Protein AF-A0A954QZS3-F1 (afdb_monomer)

Structure (mmCIF, N/CA/C/O backbone):
data_AF-A0A954QZS3-F1
#
_entry.id   AF-A0A954QZS3-F1
#
loop_
_atom_site.group_PDB
_atom_site.id
_atom_site.type_symbol
_atom_site.label_atom_id
_atom_site.label_alt_id
_atom_site.label_comp_id
_atom_site.label_asym_id
_atom_site.label_entity_id
_atom_site.label_seq_id
_atom_site.pdbx_PDB_ins_code
_atom_site.Cartn_x
_atom_site.Cartn_y
_atom_site.Cartn_z
_atom_site.occupancy
_atom_site.B_iso_or_equiv
_atom_site.auth_seq_id
_atom_site.auth_comp_id
_atom_site.auth_asym_id
_atom_site.auth_atom_id
_atom_site.pdbx_PDB_model_num
ATOM 1 N N . MET A 1 1 ? -29.817 37.599 45.107 1.00 53.38 1 MET A N 1
ATOM 2 C CA . MET A 1 1 ? -29.986 36.314 44.385 1.00 53.38 1 MET A CA 1
ATOM 3 C C . MET A 1 1 ? -29.996 36.600 42.892 1.00 53.38 1 MET A C 1
ATOM 5 O O . MET A 1 1 ? -30.847 37.359 42.456 1.00 53.38 1 MET A O 1
ATOM 9 N N . ALA A 1 2 ? -29.043 36.069 42.122 1.00 60.16 2 ALA A N 1
ATOM 10 C CA . ALA A 1 2 ? -29.046 36.242 40.667 1.00 60.16 2 ALA A CA 1
ATOM 11 C C . ALA A 1 2 ? -30.112 35.331 40.015 1.00 60.16 2 ALA A C 1
ATOM 13 O O . ALA A 1 2 ? -30.287 34.195 40.470 1.00 60.16 2 ALA A O 1
ATOM 14 N N . PRO A 1 3 ? -30.830 35.795 38.976 1.00 72.75 3 PRO A N 1
ATOM 15 C CA . PRO A 1 3 ? -31.859 35.004 38.308 1.00 72.75 3 PRO A CA 1
ATOM 16 C C . PRO A 1 3 ? -31.246 33.817 37.552 1.00 72.75 3 PRO A C 1
ATOM 18 O O . PRO A 1 3 ? -30.191 33.930 36.923 1.00 72.75 3 PRO A O 1
ATOM 21 N N . ARG A 1 4 ? -31.912 32.655 37.616 1.00 71.94 4 ARG A N 1
ATOM 22 C CA . ARG A 1 4 ? -31.468 31.452 36.896 1.00 71.94 4 ARG A CA 1
ATOM 23 C C . ARG A 1 4 ? -31.654 31.662 35.386 1.00 71.94 4 ARG A C 1
ATOM 25 O O . ARG A 1 4 ? -32.728 32.101 34.977 1.00 71.94 4 ARG A O 1
ATOM 32 N N . PRO A 1 5 ? -30.651 31.333 34.557 1.00 70.88 5 PRO A N 1
ATOM 33 C CA . PRO A 1 5 ? -30.743 31.506 33.113 1.00 70.88 5 PRO A CA 1
ATOM 34 C C . PRO A 1 5 ? -31.813 30.593 32.502 1.00 70.88 5 PRO A C 1
ATOM 36 O O . PRO A 1 5 ? -32.022 29.464 32.954 1.00 70.88 5 PRO A O 1
ATOM 39 N N . SER A 1 6 ? -32.474 31.080 31.450 1.00 79.56 6 SER A N 1
ATOM 40 C CA . SER A 1 6 ? -33.538 30.346 30.767 1.00 79.56 6 SER A CA 1
ATOM 41 C C . SER A 1 6 ? -32.993 29.124 30.008 1.00 79.56 6 SER A C 1
ATOM 43 O O . SER A 1 6 ? -31.823 29.066 29.614 1.00 79.56 6 SER A O 1
ATOM 45 N N . LYS A 1 7 ? -33.858 28.137 29.726 1.00 76.38 7 LYS A N 1
ATOM 46 C CA . LYS A 1 7 ? -33.497 26.965 28.901 1.00 76.38 7 LYS A CA 1
ATOM 47 C C . LYS A 1 7 ? -32.999 27.363 27.500 1.00 76.38 7 LYS A C 1
ATOM 49 O O . LYS A 1 7 ? -32.165 26.663 26.924 1.00 76.38 7 LYS A O 1
ATOM 54 N N . GLN A 1 8 ? -33.483 28.484 26.959 1.00 73.38 8 GLN A N 1
ATOM 55 C CA . GLN A 1 8 ? -33.031 29.012 25.670 1.00 73.38 8 GLN A CA 1
ATOM 56 C C . GLN A 1 8 ? -31.605 29.574 25.749 1.00 73.38 8 GLN A C 1
ATOM 58 O O . GLN A 1 8 ? -30.811 29.333 24.837 1.00 73.38 8 GLN A O 1
ATOM 63 N N . ASP A 1 9 ? -31.242 30.231 26.851 1.00 76.31 9 ASP A N 1
ATOM 64 C CA . ASP A 1 9 ? -29.879 30.732 27.074 1.00 76.31 9 ASP A CA 1
ATOM 65 C C . ASP A 1 9 ? -28.879 29.592 27.261 1.00 76.31 9 ASP A C 1
ATOM 67 O O . ASP A 1 9 ? -27.768 29.641 26.725 1.00 76.31 9 ASP A O 1
ATOM 71 N N . LEU A 1 10 ? -29.290 28.518 27.946 1.00 72.50 10 LEU A N 1
ATOM 72 C CA . LEU A 1 10 ? -28.491 27.295 28.036 1.00 72.50 10 LEU A CA 1
ATOM 73 C C . LEU A 1 10 ? -28.254 26.674 26.653 1.00 72.50 10 LEU A C 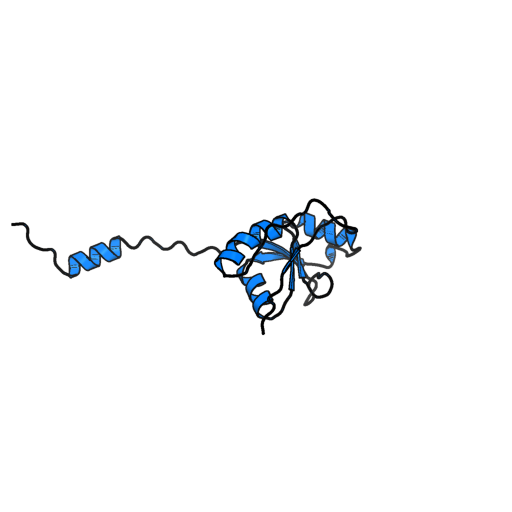1
ATOM 75 O O . LEU A 1 10 ? -27.115 26.353 26.315 1.00 72.50 10 LEU A O 1
ATOM 79 N N . ARG A 1 11 ? -29.299 26.548 25.824 1.00 73.06 11 ARG A N 1
ATOM 80 C CA . ARG A 1 11 ? -29.178 26.005 24.458 1.00 73.06 11 ARG A CA 1
ATOM 81 C C . ARG A 1 11 ? -28.268 26.853 23.572 1.00 73.06 11 ARG A C 1
ATOM 83 O O . ARG A 1 11 ? -27.395 26.298 22.908 1.00 73.06 11 ARG A O 1
AT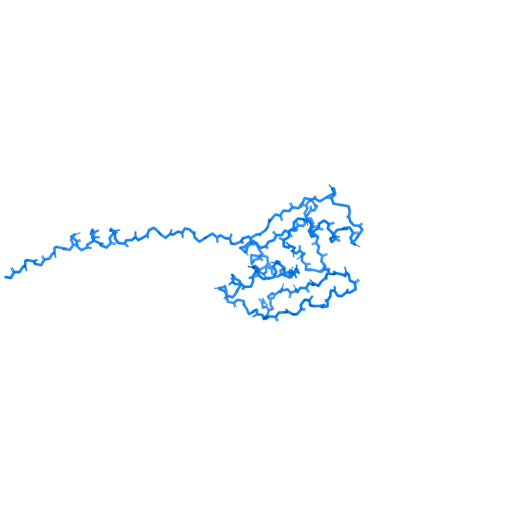OM 90 N N . LYS A 1 12 ? -28.406 28.183 23.591 1.00 68.25 12 LYS A N 1
ATOM 91 C CA . LYS A 1 12 ? -27.528 29.096 22.834 1.00 68.25 12 LYS A CA 1
ATOM 92 C C . LYS A 1 12 ? -26.069 28.986 23.283 1.00 68.25 12 LYS A C 1
ATOM 94 O O . LYS A 1 12 ? -25.172 29.012 22.444 1.00 68.25 12 LYS A O 1
ATOM 99 N N . ARG A 1 13 ? -25.820 28.812 24.587 1.00 70.31 13 ARG A N 1
ATOM 100 C CA . ARG A 1 13 ? -24.473 28.583 25.138 1.00 70.31 13 ARG A CA 1
ATOM 101 C C . ARG A 1 13 ? -23.881 27.238 24.715 1.00 70.31 13 ARG A C 1
ATOM 103 O O . ARG A 1 13 ? -22.696 27.185 24.402 1.00 70.31 13 ARG A O 1
ATOM 110 N N . LEU A 1 14 ? -24.687 26.178 24.668 1.00 64.25 14 LEU A N 1
ATOM 111 C CA . LEU A 1 14 ? -24.258 24.859 24.191 1.00 64.25 14 LEU A CA 1
ATOM 112 C C . LEU A 1 14 ? -23.945 24.870 22.690 1.00 64.25 14 LEU A C 1
ATOM 114 O O . LEU A 1 14 ? -22.937 24.308 22.274 1.00 64.25 14 LEU A O 1
ATOM 118 N N . LEU A 1 15 ? -24.757 25.563 21.888 1.00 63.94 15 LEU A N 1
ATOM 119 C CA . LEU A 1 15 ? -24.532 25.717 20.448 1.00 63.94 15 LEU A CA 1
ATOM 120 C C . LEU A 1 15 ? -23.295 26.576 20.147 1.00 63.94 15 LEU A C 1
ATOM 122 O O . LEU A 1 15 ? -22.486 26.181 19.316 1.00 63.94 15 LEU A O 1
ATOM 126 N N . LYS A 1 16 ? -23.075 27.679 20.881 1.00 60.28 16 LYS A N 1
ATOM 127 C CA . LYS A 1 16 ? -21.844 28.494 20.777 1.00 60.28 16 LYS A CA 1
ATOM 128 C C . LYS A 1 16 ? -20.569 27.744 21.189 1.00 60.28 16 LYS A C 1
ATOM 130 O O . LYS A 1 16 ? -19.481 28.156 20.806 1.00 60.28 16 LYS A O 1
ATOM 135 N N . ARG A 1 17 ? -20.687 26.676 21.986 1.00 59.69 17 ARG A N 1
ATOM 136 C CA . ARG A 1 17 ? -19.561 25.845 22.449 1.00 59.69 17 ARG A CA 1
ATOM 137 C C . ARG A 1 17 ? -19.236 24.669 21.530 1.00 59.69 17 ARG A C 1
ATOM 139 O O . ARG A 1 17 ? -18.230 24.002 21.767 1.00 59.69 17 ARG A O 1
ATOM 146 N N . ARG A 1 18 ? -20.042 24.401 20.497 1.00 63.25 18 ARG A N 1
ATOM 147 C CA . ARG A 1 18 ? -19.701 23.389 19.494 1.00 63.25 18 ARG A CA 1
ATOM 148 C C . ARG A 1 18 ? -18.532 23.913 18.667 1.00 63.25 18 ARG A C 1
ATOM 150 O O . ARG A 1 18 ? -18.723 24.692 17.739 1.00 63.25 18 ARG A O 1
ATOM 157 N N . ARG A 1 19 ? -17.311 23.511 19.035 1.00 62.25 19 ARG A N 1
ATOM 158 C CA . ARG A 1 19 ? -16.154 23.656 18.147 1.00 62.25 19 ARG A CA 1
ATOM 159 C C . ARG A 1 19 ? -16.507 22.954 16.832 1.00 62.25 19 ARG A C 1
ATOM 161 O O . ARG A 1 19 ? -17.044 21.846 16.899 1.00 62.25 19 ARG A O 1
ATOM 168 N N . PRO A 1 20 ? -16.247 23.563 15.665 1.00 60.69 20 PRO A N 1
ATOM 169 C CA . PRO A 1 20 ? -16.371 22.846 14.408 1.00 60.69 20 PRO A CA 1
ATOM 170 C C . PRO A 1 20 ? -15.486 21.602 14.503 1.00 60.69 20 PRO A C 1
ATOM 172 O O . PRO A 1 20 ? -14.284 21.706 14.759 1.00 60.69 20 PRO A O 1
ATOM 175 N N . VAL A 1 21 ? -16.101 20.425 14.388 1.00 61.56 21 VAL A N 1
ATOM 176 C CA . VAL A 1 21 ? -15.365 19.170 14.255 1.00 61.56 21 VAL A CA 1
ATOM 177 C C . VAL A 1 21 ? -14.613 19.307 12.942 1.00 61.56 21 VAL A C 1
ATOM 179 O O . VAL A 1 21 ? -15.237 19.411 11.886 1.00 61.56 21 VAL A O 1
ATOM 182 N N . ARG A 1 22 ? -13.282 19.423 13.007 1.00 58.88 22 ARG A N 1
ATOM 183 C CA . ARG A 1 22 ? -12.470 19.373 11.791 1.00 58.88 22 ARG A CA 1
ATOM 184 C C . ARG A 1 22 ? -12.800 18.042 11.108 1.00 58.88 22 ARG A C 1
ATOM 186 O O . ARG A 1 22 ? -12.825 17.035 11.819 1.00 58.88 22 ARG A O 1
ATOM 193 N N . PRO A 1 23 ? -13.088 18.020 9.797 1.00 60.75 23 PRO A N 1
ATOM 194 C CA . PRO A 1 23 ? -13.247 16.755 9.100 1.00 60.75 23 PRO A CA 1
ATOM 195 C C . PRO A 1 23 ? -11.988 15.927 9.357 1.00 60.75 23 PRO A C 1
ATOM 197 O O . PRO A 1 23 ? -10.873 16.440 9.220 1.00 60.75 23 PRO A O 1
ATOM 200 N N . VAL A 1 24 ? -12.172 14.690 9.820 1.00 67.44 24 VAL A N 1
ATOM 201 C CA . VAL A 1 24 ? -11.071 13.735 9.954 1.00 67.44 24 VAL A CA 1
ATOM 202 C C . VAL A 1 24 ? -10.548 13.530 8.537 1.00 67.44 24 VAL A C 1
ATOM 204 O O . VAL A 1 24 ? -11.276 13.033 7.682 1.00 67.44 24 VAL A O 1
ATOM 207 N N . GLN A 1 25 ? -9.349 14.038 8.258 1.00 82.75 25 GLN A N 1
ATOM 208 C CA . GLN A 1 25 ? -8.722 13.857 6.954 1.00 82.75 25 GLN A CA 1
ATOM 209 C C . GLN A 1 25 ? -8.327 12.389 6.834 1.00 82.75 25 GLN A C 1
ATOM 211 O O . GLN A 1 25 ? -7.705 11.853 7.750 1.00 82.75 25 GLN A O 1
ATOM 216 N N . ASP A 1 26 ? -8.717 11.753 5.733 1.00 91.56 26 ASP A N 1
ATOM 217 C CA . ASP A 1 26 ? -8.324 10.382 5.425 1.00 91.56 26 ASP A CA 1
ATOM 218 C C . ASP A 1 26 ? -6.813 10.356 5.130 1.00 91.56 26 ASP A C 1
ATOM 220 O O . ASP A 1 26 ? -6.376 11.022 4.185 1.00 91.56 26 ASP A O 1
ATOM 224 N N . PRO A 1 27 ? -5.987 9.680 5.950 1.00 94.50 27 PRO A N 1
ATOM 225 C CA . PRO A 1 27 ? -4.538 9.753 5.812 1.00 94.50 27 PRO A CA 1
ATOM 226 C C . PRO A 1 27 ? -4.062 9.179 4.478 1.00 94.50 27 PRO A C 1
ATOM 228 O O . PRO A 1 27 ? -4.441 8.070 4.100 1.00 94.50 27 PRO A O 1
ATOM 231 N N . SER A 1 28 ? -3.181 9.906 3.789 1.00 97.00 28 SER A N 1
ATOM 232 C CA . SER A 1 28 ? -2.433 9.364 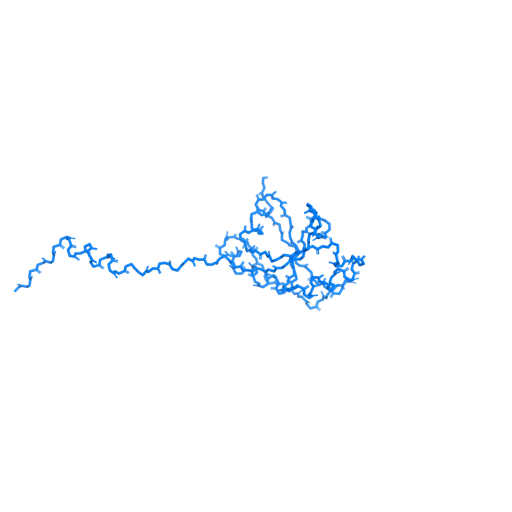2.652 1.00 97.00 28 SER A CA 1
ATOM 233 C C . SER A 1 28 ? -1.413 8.351 3.156 1.00 97.00 28 SER A C 1
ATOM 235 O O . SER A 1 28 ? -0.587 8.678 4.009 1.00 97.00 28 SER A O 1
ATOM 237 N N . ILE A 1 29 ? -1.432 7.147 2.595 1.00 98.06 29 ILE A N 1
ATOM 238 C CA . ILE A 1 29 ? -0.547 6.057 3.019 1.00 98.06 29 ILE A CA 1
ATOM 239 C C . ILE A 1 29 ? 0.645 5.940 2.078 1.00 98.06 29 ILE A C 1
ATOM 241 O O . ILE A 1 29 ? 1.794 5.937 2.517 1.00 98.06 29 ILE A O 1
ATOM 245 N N . GLY A 1 30 ? 0.390 5.937 0.775 1.00 97.81 30 GLY A N 1
ATOM 246 C CA . GLY A 1 30 ? 1.443 5.716 -0.201 1.00 97.81 30 GLY A CA 1
ATOM 247 C C . GLY A 1 30 ? 0.923 5.711 -1.623 1.00 97.81 30 GLY A C 1
ATOM 248 O O . GLY A 1 30 ? -0.084 6.349 -1.923 1.00 97.81 30 GLY A O 1
ATOM 249 N N . TYR A 1 31 ? 1.625 4.989 -2.484 1.00 98.12 31 TYR A N 1
ATOM 250 C CA . TYR A 1 31 ? 1.376 4.916 -3.911 1.00 98.12 31 TYR A CA 1
ATOM 251 C C . TYR A 1 31 ? 1.352 3.464 -4.368 1.00 98.12 31 TYR A C 1
ATOM 253 O O . TYR A 1 31 ? 2.137 2.650 -3.891 1.00 98.12 31 TYR A O 1
ATOM 261 N N . PHE A 1 32 ? 0.481 3.168 -5.325 1.00 96.88 32 PHE A N 1
ATOM 262 C CA . PHE A 1 32 ? 0.460 1.907 -6.060 1.00 96.88 32 PHE A CA 1
ATOM 263 C C . PHE A 1 32 ? 0.562 2.192 -7.559 1.00 96.88 32 PHE A C 1
ATOM 265 O O . PHE A 1 32 ? 0.202 3.281 -8.019 1.00 96.88 32 PHE A O 1
ATOM 272 N N . ALA A 1 33 ? 1.043 1.221 -8.327 1.00 96.50 33 ALA A N 1
ATOM 273 C CA . ALA A 1 33 ? 1.042 1.275 -9.784 1.00 96.50 33 ALA A CA 1
ATOM 274 C C . ALA A 1 33 ? -0.115 0.430 -10.325 1.00 96.50 33 ALA A C 1
ATOM 276 O O . ALA A 1 33 ? -0.347 -0.674 -9.835 1.00 96.50 33 ALA A O 1
ATOM 277 N N . ARG A 1 34 ? -0.836 0.930 -11.332 1.00 94.31 34 ARG A N 1
ATOM 278 C CA . ARG A 1 34 ? -1.865 0.157 -12.041 1.00 94.31 34 ARG A CA 1
ATOM 279 C C . ARG A 1 34 ? -1.751 0.278 -13.555 1.00 94.31 34 ARG A C 1
ATOM 281 O O . ARG A 1 34 ? -1.435 1.359 -14.049 1.00 94.31 34 ARG A O 1
ATOM 288 N N . GLN A 1 35 ? -2.108 -0.784 -14.257 1.00 92.25 35 GLN A N 1
ATOM 289 C CA . GLN A 1 35 ? -2.300 -0.828 -15.701 1.00 92.25 35 GLN A CA 1
ATOM 290 C C . GLN A 1 35 ? -3.728 -1.324 -15.950 1.00 92.25 35 GLN A C 1
ATOM 292 O O . GLN A 1 35 ? -4.085 -2.426 -15.551 1.00 92.25 35 GLN A O 1
ATOM 297 N N . ASP A 1 36 ? -4.583 -0.473 -16.520 1.00 87.81 36 ASP A N 1
ATOM 298 C CA . ASP A 1 36 ? -6.025 -0.722 -16.643 1.00 87.81 36 ASP A CA 1
ATOM 299 C C . ASP A 1 36 ? -6.688 -1.153 -15.317 1.00 87.81 36 ASP A C 1
ATOM 301 O O . ASP A 1 36 ? -6.871 -0.321 -14.413 1.00 87.81 36 ASP A O 1
ATOM 305 N N . MET A 1 37 ? -7.057 -2.434 -15.220 1.00 83.00 37 MET A N 1
ATOM 306 C CA . MET A 1 37 ? -7.705 -3.067 -14.067 1.00 83.00 37 MET A CA 1
ATOM 307 C C . MET A 1 37 ? -6.726 -3.843 -13.176 1.00 83.00 37 MET A C 1
ATOM 309 O O . MET A 1 37 ? -7.122 -4.303 -12.106 1.00 83.00 37 MET A O 1
ATOM 313 N N . GLU A 1 38 ? -5.467 -3.972 -13.590 1.00 86.25 38 GLU A N 1
ATOM 314 C CA . GLU A 1 38 ? -4.426 -4.692 -12.864 1.00 86.25 38 GLU A CA 1
ATOM 315 C C . GLU A 1 38 ? -3.601 -3.731 -12.009 1.00 86.25 38 GLU A C 1
ATOM 317 O O . GLU A 1 38 ? -3.280 -2.610 -12.410 1.00 86.25 38 GLU A O 1
ATOM 322 N N . VAL A 1 39 ? -3.267 -4.165 -10.798 1.00 92.31 39 VAL A N 1
ATOM 323 C CA . VAL A 1 39 ? -2.393 -3.443 -9.870 1.00 92.31 39 VAL A CA 1
ATOM 324 C C . VAL A 1 39 ? -1.084 -4.212 -9.771 1.00 92.31 39 VAL A C 1
ATOM 326 O O . VAL A 1 39 ? -1.074 -5.438 -9.836 1.00 92.31 39 VAL A O 1
ATOM 329 N N . LEU A 1 40 ? 0.027 -3.500 -9.605 1.00 93.25 40 LEU A N 1
ATOM 330 C CA . LEU A 1 40 ? 1.308 -4.135 -9.335 1.00 93.25 40 LEU A CA 1
ATOM 331 C C . LEU A 1 40 ? 1.273 -4.788 -7.944 1.00 93.25 40 LEU A C 1
ATOM 333 O O . LEU A 1 40 ? 1.226 -4.099 -6.920 1.00 93.25 40 LEU A O 1
ATOM 337 N N . CYS A 1 41 ? 1.300 -6.117 -7.918 1.00 92.44 41 CYS A N 1
ATOM 338 C CA . CYS A 1 41 ? 1.216 -6.913 -6.697 1.00 92.44 41 CYS A CA 1
ATOM 339 C C . CYS A 1 41 ? 2.423 -7.869 -6.590 1.00 92.44 41 CYS A C 1
ATOM 341 O O . CYS A 1 41 ? 3.182 -8.073 -7.542 1.00 92.44 41 CYS A O 1
ATOM 343 N N . ASP A 1 42 ? 2.668 -8.377 -5.389 1.00 88.62 42 ASP A N 1
ATOM 344 C CA . ASP A 1 42 ? 3.631 -9.427 -5.078 1.00 88.62 42 ASP A CA 1
ATOM 345 C C . ASP A 1 42 ? 2.856 -10.681 -4.669 1.00 88.62 42 ASP A C 1
ATOM 347 O O . ASP A 1 42 ? 2.267 -10.735 -3.587 1.00 88.62 42 ASP A O 1
ATOM 351 N N . GLY A 1 43 ? 2.748 -11.634 -5.597 1.00 87.75 43 GLY A N 1
ATOM 352 C CA . GLY A 1 43 ? 1.758 -12.703 -5.504 1.00 87.75 43 GLY A CA 1
ATOM 353 C C . GLY A 1 43 ? 0.336 -12.134 -5.515 1.00 87.75 43 GLY A C 1
ATOM 354 O O . GLY A 1 43 ? -0.079 -11.484 -6.471 1.00 87.75 43 GLY A O 1
ATOM 355 N N . ASP A 1 44 ? -0.402 -12.375 -4.440 1.00 89.62 44 ASP A N 1
ATOM 356 C CA . ASP A 1 44 ? -1.779 -11.932 -4.203 1.00 89.62 44 ASP A CA 1
ATOM 357 C C . ASP A 1 44 ? -1.883 -10.620 -3.397 1.00 89.62 44 ASP A C 1
ATOM 359 O O . ASP A 1 44 ? -2.989 -10.123 -3.177 1.00 89.62 44 ASP A O 1
ATOM 363 N N . ALA A 1 45 ? -0.756 -10.036 -2.970 1.00 94.00 45 ALA A N 1
ATOM 364 C CA . ALA A 1 45 ? -0.735 -8.828 -2.147 1.00 94.00 45 ALA A CA 1
ATOM 365 C C . ALA A 1 45 ? -0.267 -7.596 -2.928 1.00 94.00 45 ALA A C 1
ATOM 367 O O . ALA A 1 45 ? 0.828 -7.572 -3.488 1.00 94.00 45 ALA A O 1
ATOM 368 N N . CYS A 1 46 ? -1.063 -6.531 -2.953 1.00 94.94 46 CYS A N 1
ATOM 369 C CA . CYS A 1 46 ? -0.747 -5.364 -3.773 1.00 94.94 46 CYS A CA 1
ATOM 370 C C . CYS A 1 46 ? 0.235 -4.409 -3.103 1.00 94.94 46 CYS A C 1
ATOM 372 O O . CYS A 1 46 ? 0.140 -4.131 -1.907 1.00 94.94 46 CYS A O 1
ATOM 374 N N . VAL A 1 47 ? 1.209 -3.924 -3.877 1.00 95.62 47 VAL A N 1
ATOM 375 C CA . VAL A 1 47 ? 2.364 -3.215 -3.321 1.00 95.62 47 VAL A CA 1
ATOM 376 C C . VAL A 1 47 ? 2.068 -1.730 -3.155 1.00 95.62 47 VAL A C 1
ATOM 378 O O . VAL A 1 47 ? 1.702 -1.044 -4.110 1.00 95.62 47 VAL A O 1
ATOM 381 N N . ILE A 1 48 ? 2.288 -1.230 -1.940 1.00 97.81 48 ILE A N 1
ATOM 382 C CA . ILE A 1 48 ? 2.203 0.178 -1.571 1.00 97.81 48 ILE A CA 1
ATOM 383 C C . ILE A 1 48 ? 3.593 0.681 -1.172 1.00 97.81 48 ILE A C 1
ATOM 385 O O . ILE A 1 48 ? 4.204 0.183 -0.223 1.00 97.81 48 ILE A O 1
ATOM 389 N N . THR A 1 49 ? 4.079 1.714 -1.861 1.00 96.75 49 THR A N 1
ATOM 390 C CA . THR A 1 49 ? 5.327 2.411 -1.509 1.00 96.75 49 THR A CA 1
ATOM 391 C C . THR A 1 49 ? 5.057 3.790 -0.923 1.00 96.75 49 THR A C 1
ATOM 393 O O . THR A 1 49 ? 4.045 4.428 -1.212 1.00 96.75 49 THR A O 1
ATOM 396 N N . GLY A 1 50 ? 5.980 4.295 -0.109 1.00 96.44 50 GLY A N 1
ATOM 397 C CA . GLY A 1 50 ? 5.863 5.610 0.519 1.00 96.44 50 GLY A CA 1
ATOM 398 C C . GLY A 1 50 ? 5.999 6.797 -0.444 1.00 96.44 50 GLY A C 1
ATOM 399 O O . GLY A 1 50 ? 5.544 7.901 -0.122 1.00 96.44 50 GLY A O 1
ATOM 400 N N . SER A 1 51 ? 6.577 6.587 -1.627 1.00 96.00 51 SER A N 1
ATOM 401 C CA . SER A 1 51 ? 6.777 7.605 -2.665 1.00 96.00 51 SER A CA 1
ATOM 402 C C . SER A 1 51 ? 6.611 7.052 -4.086 1.00 96.00 51 SER A C 1
ATOM 404 O O . SER A 1 51 ? 6.622 5.838 -4.317 1.00 96.00 51 SER A O 1
ATOM 406 N N . VAL A 1 52 ? 6.475 7.965 -5.054 1.00 96.06 52 VAL A N 1
ATOM 407 C CA . VAL A 1 52 ? 6.422 7.644 -6.490 1.00 96.06 52 VAL A CA 1
ATOM 408 C C . VAL A 1 52 ? 7.780 7.129 -6.973 1.00 96.06 52 VAL A C 1
ATOM 410 O O . VAL A 1 52 ? 7.849 6.224 -7.801 1.00 96.06 52 VAL A O 1
ATOM 413 N N . GLU A 1 53 ? 8.866 7.690 -6.453 1.00 94.62 53 GLU A N 1
ATOM 414 C CA . GLU A 1 53 ? 10.243 7.343 -6.795 1.00 94.62 53 GLU A CA 1
ATOM 415 C C . GLU A 1 53 ? 10.575 5.908 -6.376 1.00 94.62 53 GLU A C 1
ATOM 417 O O . GLU A 1 53 ? 11.153 5.160 -7.167 1.00 94.62 53 GLU A O 1
ATOM 422 N N . GLU A 1 54 ? 10.148 5.498 -5.179 1.00 93.06 54 GLU A N 1
ATOM 423 C CA . GLU A 1 54 ? 10.277 4.116 -4.707 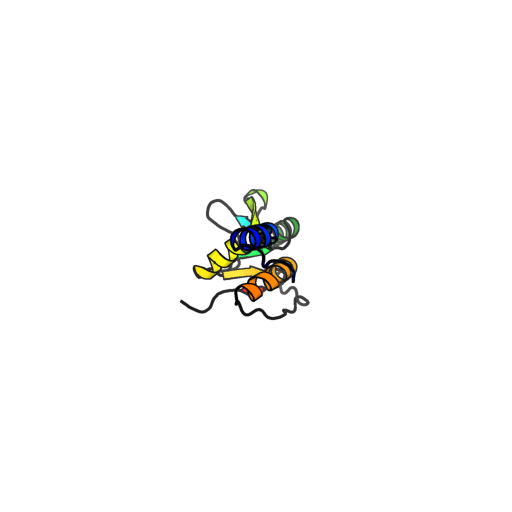1.00 93.06 54 GLU A CA 1
ATOM 424 C C . GLU A 1 54 ? 9.470 3.146 -5.572 1.00 93.06 54 GLU A C 1
ATOM 426 O O . GLU A 1 54 ? 10.003 2.106 -5.951 1.00 93.06 54 GLU A O 1
ATOM 431 N N . MET A 1 55 ? 8.239 3.503 -5.968 1.00 94.81 55 MET A N 1
ATOM 432 C CA . MET A 1 55 ? 7.443 2.683 -6.893 1.00 94.81 55 MET A CA 1
ATOM 433 C C . MET A 1 55 ? 8.176 2.501 -8.226 1.00 94.81 55 MET A C 1
ATOM 435 O O . MET A 1 55 ? 8.368 1.382 -8.691 1.00 94.81 55 MET A O 1
ATOM 439 N N . LYS A 1 56 ? 8.679 3.591 -8.818 1.00 93.81 56 LYS A N 1
ATOM 440 C CA . LYS A 1 56 ? 9.472 3.529 -10.057 1.00 93.81 56 LYS A CA 1
ATOM 441 C C . LYS A 1 56 ? 10.761 2.724 -9.891 1.00 93.81 56 LYS A C 1
ATOM 443 O O . LYS A 1 56 ? 11.243 2.139 -10.859 1.00 93.81 56 LYS A O 1
ATOM 448 N N . SER A 1 57 ? 11.372 2.736 -8.708 1.00 91.06 57 SER A N 1
ATOM 449 C CA . SER A 1 57 ? 12.557 1.925 -8.414 1.00 91.06 57 SER A CA 1
ATOM 450 C C . SER A 1 57 ? 12.215 0.442 -8.340 1.00 91.06 57 SER A C 1
ATOM 452 O O . SER A 1 57 ? 12.887 -0.363 -8.979 1.00 91.06 57 SER A O 1
ATOM 454 N N . LEU A 1 58 ? 11.130 0.092 -7.646 1.00 91.06 58 LEU A N 1
ATOM 455 C CA . LEU A 1 58 ? 10.610 -1.270 -7.587 1.00 91.06 58 LEU A CA 1
ATOM 456 C C . LEU A 1 58 ? 10.281 -1.809 -8.984 1.00 91.06 58 LEU A C 1
ATOM 458 O O . LEU A 1 58 ? 10.677 -2.922 -9.317 1.00 91.06 58 LEU A O 1
ATOM 462 N N . MET A 1 59 ? 9.602 -1.013 -9.814 1.00 92.00 59 MET A N 1
ATOM 463 C CA . MET A 1 59 ? 9.260 -1.393 -11.187 1.00 92.00 59 MET A CA 1
ATOM 464 C C . MET A 1 59 ? 10.509 -1.723 -12.013 1.00 92.00 59 MET A C 1
ATOM 466 O O . MET A 1 59 ? 10.561 -2.774 -12.645 1.00 92.00 59 MET A O 1
ATOM 470 N N . ARG A 1 60 ? 11.566 -0.902 -11.914 1.00 90.25 60 ARG A N 1
ATOM 471 C CA . ARG A 1 60 ? 12.857 -1.170 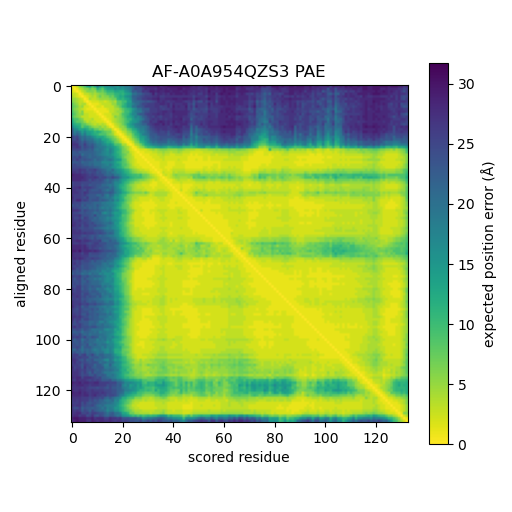-12.572 1.00 90.25 60 ARG A CA 1
ATOM 472 C C . ARG A 1 60 ? 13.509 -2.468 -12.090 1.00 90.25 60 ARG A C 1
ATOM 474 O O . ARG A 1 60 ? 14.020 -3.220 -12.910 1.00 90.25 60 ARG A O 1
ATOM 481 N N . ILE A 1 61 ? 13.471 -2.744 -10.785 1.00 88.12 61 ILE A N 1
ATOM 482 C CA . ILE A 1 61 ? 14.006 -3.991 -10.206 1.00 88.12 61 ILE A CA 1
ATOM 483 C C . ILE A 1 61 ? 13.226 -5.209 -10.720 1.00 88.12 61 ILE A C 1
ATOM 485 O O . ILE A 1 61 ? 13.819 -6.248 -10.996 1.00 88.12 61 ILE A O 1
ATOM 489 N N . ARG A 1 62 ? 11.907 -5.074 -10.898 1.00 86.69 62 ARG A N 1
ATOM 490 C CA . ARG A 1 62 ? 11.025 -6.129 -11.421 1.00 86.69 62 ARG A CA 1
ATOM 491 C C . ARG A 1 62 ? 10.988 -6.213 -12.951 1.00 86.69 62 ARG A C 1
ATOM 493 O O . ARG A 1 62 ? 10.213 -7.005 -13.475 1.00 86.69 62 ARG A O 1
ATOM 500 N N . LEU A 1 63 ? 11.817 -5.434 -13.654 1.00 86.06 63 LEU A N 1
ATOM 501 C CA . LEU A 1 63 ? 11.851 -5.356 -15.121 1.00 86.06 63 LEU A CA 1
ATOM 502 C C . LEU A 1 63 ? 10.484 -4.988 -15.736 1.00 86.06 63 LEU A C 1
ATOM 504 O O . LEU A 1 63 ? 10.128 -5.454 -16.815 1.00 86.06 63 LEU A O 1
ATOM 508 N N . VAL A 1 64 ? 9.717 -4.154 -15.028 1.00 87.62 64 VAL A N 1
ATOM 509 C CA . VAL A 1 64 ? 8.428 -3.606 -15.465 1.00 87.62 64 VAL A CA 1
ATOM 510 C C . VAL A 1 64 ? 8.646 -2.162 -15.905 1.00 87.62 64 VAL A C 1
ATOM 512 O O . VAL A 1 64 ? 9.195 -1.360 -15.144 1.00 87.62 64 VAL A O 1
ATOM 515 N N . GLU A 1 65 ? 8.187 -1.806 -17.104 1.00 87.94 65 GLU A N 1
ATOM 516 C CA . GLU A 1 65 ? 8.336 -0.449 -17.633 1.00 87.94 65 GLU A CA 1
ATOM 517 C C . GLU A 1 65 ? 7.374 0.540 -16.946 1.00 87.94 65 GLU A C 1
ATOM 519 O O . GLU A 1 65 ? 6.151 0.381 -17.020 1.00 87.94 65 GLU A O 1
ATOM 524 N N . PRO A 1 66 ? 7.880 1.605 -16.284 1.00 84.12 66 PRO A N 1
ATOM 525 C CA . PRO A 1 66 ? 7.030 2.581 -15.603 1.00 84.12 66 PRO A CA 1
ATOM 526 C C . PRO A 1 66 ? 6.060 3.341 -16.509 1.00 84.12 66 PRO A C 1
ATOM 528 O O . PRO A 1 66 ? 5.076 3.878 -16.008 1.00 84.12 66 PRO A O 1
ATOM 531 N N . SER A 1 67 ? 6.339 3.427 -17.813 1.00 86.75 67 SER A N 1
ATOM 532 C CA . SER A 1 67 ? 5.485 4.117 -18.789 1.00 86.75 67 SER A CA 1
ATOM 533 C C . SER A 1 67 ? 4.131 3.450 -18.989 1.00 86.75 67 SER A C 1
ATOM 535 O O . SER A 1 67 ? 3.178 4.126 -19.372 1.00 86.75 67 SER A O 1
ATOM 537 N N . ASP A 1 68 ? 4.047 2.152 -18.711 1.00 88.69 68 ASP A N 1
ATOM 538 C CA . ASP A 1 68 ? 2.854 1.350 -18.982 1.00 88.69 68 ASP A CA 1
ATOM 539 C C . ASP A 1 68 ? 1.852 1.416 -17.819 1.00 88.69 68 ASP A C 1
ATOM 541 O O . ASP A 1 68 ? 0.727 0.928 -17.920 1.00 88.69 68 ASP A O 1
ATOM 545 N N . TYR A 1 69 ? 2.246 2.060 -16.714 1.00 93.56 69 TYR A N 1
ATOM 546 C CA . TYR A 1 69 ? 1.473 2.139 -15.484 1.00 93.56 69 TYR A CA 1
ATOM 547 C C . TYR A 1 69 ? 1.158 3.579 -15.088 1.00 93.56 69 TYR A C 1
ATOM 549 O O . TYR A 1 69 ? 1.955 4.508 -15.215 1.00 93.56 69 TYR A O 1
ATOM 557 N N . ILE A 1 70 ? -0.006 3.743 -14.471 1.00 95.50 70 ILE A N 1
ATOM 558 C CA . ILE A 1 70 ? -0.383 4.952 -13.749 1.00 95.50 70 ILE A CA 1
ATOM 559 C C . ILE A 1 70 ? -0.041 4.741 -12.275 1.00 95.50 70 ILE A C 1
ATOM 561 O O . ILE A 1 70 ? -0.617 3.874 -11.616 1.00 95.50 70 ILE A O 1
ATOM 565 N N . ILE A 1 71 ? 0.859 5.567 -11.737 1.00 96.50 71 ILE A N 1
ATOM 566 C CA . ILE A 1 71 ? 1.158 5.593 -10.301 1.00 96.50 71 ILE A CA 1
ATOM 567 C C . ILE A 1 71 ? 0.151 6.515 -9.612 1.00 96.50 71 ILE A C 1
ATOM 569 O O . ILE A 1 71 ? 0.068 7.703 -9.932 1.00 96.50 71 ILE A O 1
ATOM 573 N N . ARG A 1 72 ? -0.624 5.976 -8.666 1.00 96.19 72 ARG A N 1
ATOM 574 C CA . ARG A 1 72 ? -1.683 6.703 -7.955 1.00 96.19 72 ARG A CA 1
ATOM 575 C C . ARG A 1 72 ? -1.440 6.674 -6.455 1.00 96.19 72 ARG A C 1
ATOM 577 O O . ARG A 1 72 ? -1.080 5.638 -5.905 1.00 96.19 72 ARG A O 1
ATOM 584 N N . GLY A 1 73 ? -1.679 7.808 -5.799 1.00 97.44 73 GLY A N 1
ATOM 585 C CA . GLY A 1 73 ? -1.757 7.858 -4.343 1.00 97.44 73 GLY A CA 1
ATOM 586 C C . GLY A 1 73 ? -2.941 7.039 -3.823 1.00 97.44 73 GLY A C 1
ATOM 587 O O . GLY A 1 73 ? -3.963 6.916 -4.504 1.00 97.44 73 GLY A O 1
ATOM 588 N N . THR A 1 74 ? -2.796 6.494 -2.621 1.00 97.81 74 THR A N 1
ATOM 589 C CA . THR A 1 74 ? -3.852 5.768 -1.917 1.00 97.81 74 THR A CA 1
ATOM 590 C C . THR A 1 74 ? -3.950 6.201 -0.461 1.00 97.81 74 THR A C 1
ATOM 592 O O . THR A 1 74 ? -2.945 6.525 0.187 1.00 97.81 74 THR A O 1
ATOM 595 N N . THR A 1 75 ? -5.169 6.183 0.063 1.00 97.88 75 THR A N 1
ATOM 596 C CA . THR A 1 75 ? -5.466 6.531 1.454 1.00 97.88 75 THR A CA 1
ATOM 597 C C . THR A 1 75 ? -5.714 5.305 2.325 1.00 97.88 75 THR A C 1
ATOM 599 O O . THR A 1 75 ? -5.840 4.178 1.837 1.00 97.88 75 THR A O 1
ATOM 602 N N . PHE A 1 76 ? -5.806 5.528 3.637 1.00 97.56 76 PHE A N 1
ATOM 603 C CA . PHE A 1 76 ? -6.147 4.484 4.595 1.00 97.56 76 PHE A CA 1
ATOM 604 C C . PHE A 1 76 ? -7.505 3.855 4.277 1.00 97.56 76 PHE A C 1
ATOM 606 O O . PHE A 1 76 ? -7.616 2.632 4.255 1.00 97.56 76 PHE A O 1
ATOM 613 N N . SER A 1 77 ? -8.531 4.666 4.008 1.00 96.69 77 SER A N 1
A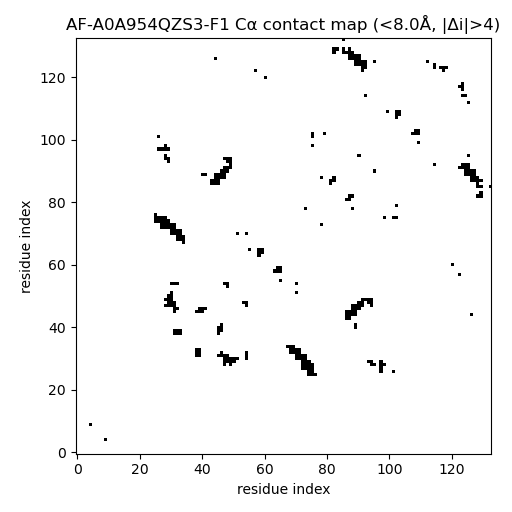TOM 614 C CA . SER A 1 77 ? -9.884 4.148 3.777 1.00 96.69 77 SER A CA 1
ATOM 615 C C . SER A 1 77 ? -9.977 3.275 2.521 1.00 96.69 77 SER A C 1
ATOM 617 O O . SER A 1 77 ? -10.707 2.282 2.527 1.00 96.69 77 SER A O 1
ATOM 619 N N . GLU A 1 78 ? -9.222 3.596 1.465 1.00 96.88 78 GLU A N 1
ATOM 620 C CA . GLU A 1 78 ? -9.146 2.771 0.251 1.00 96.88 78 GLU A CA 1
ATOM 621 C C . GLU A 1 78 ? -8.522 1.399 0.540 1.00 96.88 78 GLU A C 1
ATOM 623 O O . GLU A 1 78 ? -9.112 0.368 0.203 1.00 96.88 78 GLU A O 1
ATOM 628 N N . ILE A 1 79 ? -7.370 1.390 1.218 1.00 97.25 79 ILE A N 1
ATOM 629 C CA . ILE A 1 79 ? -6.643 0.169 1.591 1.00 97.25 79 ILE A CA 1
ATOM 630 C C . ILE A 1 79 ? -7.476 -0.677 2.553 1.00 97.25 79 ILE A C 1
ATOM 632 O O . ILE A 1 79 ? -7.690 -1.862 2.318 1.00 97.25 79 ILE A O 1
ATOM 636 N N . HIS A 1 80 ? -8.007 -0.069 3.614 1.00 96.44 80 HIS A N 1
ATOM 637 C CA . HIS A 1 80 ? -8.849 -0.749 4.592 1.00 96.44 80 HIS A CA 1
ATOM 638 C C . HIS A 1 80 ? -10.112 -1.323 3.942 1.00 96.44 80 HIS A C 1
ATOM 640 O O . HIS A 1 80 ? -10.534 -2.428 4.273 1.00 96.44 80 HIS A O 1
ATOM 646 N N . GLY A 1 81 ? -10.693 -0.619 2.967 1.00 96.19 81 GLY A N 1
ATOM 647 C CA . GLY A 1 81 ? -11.781 -1.150 2.156 1.00 96.19 81 GLY A CA 1
ATOM 648 C C . GLY A 1 81 ? -11.381 -2.402 1.368 1.00 96.19 81 GLY A C 1
ATOM 649 O O . GLY A 1 81 ? -12.191 -3.318 1.258 1.00 96.19 81 GLY A O 1
ATOM 650 N N . GLY A 1 82 ? -10.159 -2.455 0.831 1.00 94.81 82 GLY A N 1
ATOM 651 C CA . GLY A 1 82 ? -9.614 -3.642 0.165 1.00 94.81 82 GLY A CA 1
ATOM 652 C C . GLY A 1 82 ? -9.351 -4.802 1.121 1.00 94.81 82 GLY A C 1
ATOM 653 O O . GLY A 1 82 ? -9.789 -5.915 0.845 1.00 94.81 82 GLY A O 1
ATOM 654 N N . LEU A 1 83 ? -8.746 -4.523 2.277 1.00 95.56 83 LEU A N 1
ATOM 655 C CA . LEU A 1 83 ? -8.534 -5.497 3.352 1.00 95.56 83 LEU A CA 1
ATOM 656 C C . LEU A 1 83 ? -9.862 -6.140 3.789 1.00 95.56 83 LEU A C 1
ATOM 658 O O . LEU A 1 83 ? -9.979 -7.359 3.852 1.00 95.56 83 LEU A O 1
ATOM 662 N N . LYS A 1 84 ? -10.917 -5.334 3.980 1.00 94.69 84 LYS A N 1
ATOM 663 C CA . LYS A 1 84 ? -12.278 -5.812 4.300 1.00 94.69 84 LYS A CA 1
ATOM 664 C C . LYS A 1 84 ? -12.950 -6.639 3.202 1.00 94.69 84 LYS A C 1
ATOM 666 O O . LYS A 1 84 ? -14.019 -7.187 3.443 1.00 94.69 84 LYS A O 1
ATOM 671 N N . ARG A 1 85 ? -12.384 -6.692 1.998 1.00 93.44 85 ARG A N 1
ATOM 672 C CA . ARG A 1 85 ? -12.851 -7.557 0.904 1.00 93.44 85 ARG A CA 1
ATOM 673 C C . ARG A 1 85 ? -11.959 -8.788 0.715 1.00 93.44 85 ARG A C 1
ATOM 675 O O . ARG A 1 85 ? -12.115 -9.474 -0.287 1.00 93.44 85 ARG A O 1
ATOM 682 N N . GLY A 1 86 ? -11.029 -9.041 1.638 1.00 93.50 86 GLY A N 1
ATOM 683 C CA . GLY A 1 86 ? -10.085 -10.155 1.564 1.00 93.50 86 GLY A 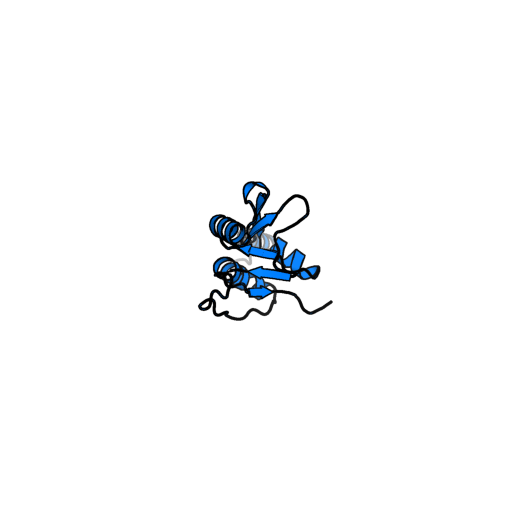CA 1
ATOM 684 C C . GLY A 1 86 ? -8.852 -9.882 0.706 1.00 93.50 86 GLY A C 1
ATOM 685 O O . GLY A 1 86 ? -8.132 -10.814 0.377 1.00 93.50 86 GLY A O 1
ATOM 686 N N . GLY A 1 87 ? -8.601 -8.627 0.321 1.00 93.88 87 GLY A N 1
ATOM 687 C CA . GLY A 1 87 ? -7.348 -8.263 -0.337 1.00 93.88 87 GLY A CA 1
ATOM 688 C C . GLY A 1 87 ? -6.178 -8.255 0.647 1.00 93.88 87 GLY A C 1
ATOM 689 O O . GLY A 1 87 ? -6.361 -7.918 1.816 1.00 93.88 87 GLY A O 1
ATOM 690 N N . ALA A 1 88 ? -4.979 -8.552 0.154 1.00 96.00 88 ALA A N 1
ATOM 691 C CA . ALA A 1 88 ? -3.730 -8.398 0.890 1.00 96.00 88 ALA A CA 1
ATOM 692 C C . ALA A 1 88 ? -2.922 -7.212 0.338 1.00 96.00 88 ALA A C 1
ATOM 694 O O . ALA A 1 88 ? -3.033 -6.854 -0.839 1.00 96.00 88 ALA A O 1
ATOM 695 N N . TYR A 1 89 ? -2.101 -6.592 1.186 1.00 96.88 89 TYR A N 1
ATOM 696 C CA . TYR A 1 89 ? -1.252 -5.460 0.808 1.00 96.88 89 TYR A CA 1
ATOM 697 C C . TYR A 1 89 ? 0.162 -5.611 1.360 1.00 96.88 89 TYR A C 1
ATOM 699 O O . TYR A 1 89 ? 0.342 -6.016 2.504 1.00 96.88 89 TYR A O 1
ATOM 707 N N . CYS A 1 90 ? 1.152 -5.236 0.554 1.00 96.00 90 CYS A N 1
ATOM 708 C CA . CYS A 1 90 ? 2.567 -5.220 0.914 1.00 96.00 90 CYS A CA 1
ATOM 709 C C . CYS A 1 90 ? 3.047 -3.775 1.067 1.00 96.00 90 CYS A C 1
ATOM 711 O O . CYS A 1 90 ? 2.935 -2.988 0.129 1.00 96.00 90 CYS A O 1
ATOM 713 N N . PHE A 1 91 ? 3.609 -3.426 2.222 1.00 96.38 91 PHE A N 1
ATOM 714 C CA . PHE A 1 91 ? 4.052 -2.068 2.543 1.00 96.38 91 PHE A CA 1
ATOM 715 C C . PHE A 1 91 ? 5.563 -2.002 2.703 1.00 96.38 91 PHE A C 1
ATOM 717 O O . PHE A 1 91 ? 6.130 -2.781 3.467 1.00 96.38 91 PHE A O 1
ATOM 724 N N . ASN A 1 92 ? 6.212 -1.044 2.040 1.00 94.19 92 ASN A N 1
ATOM 725 C CA . ASN A 1 92 ? 7.577 -0.676 2.419 1.00 94.19 92 ASN A CA 1
ATOM 726 C C . ASN A 1 92 ? 7.571 0.128 3.732 1.00 94.19 92 ASN A C 1
ATOM 728 O O . ASN A 1 92 ? 6.519 0.586 4.177 1.00 94.19 92 ASN A O 1
ATOM 732 N N . GLU A 1 93 ? 8.742 0.350 4.329 1.00 94.94 93 GLU A N 1
ATOM 733 C CA . GLU A 1 93 ? 8.897 1.025 5.630 1.00 94.94 93 GLU A CA 1
ATOM 734 C C . GLU A 1 93 ? 8.099 2.336 5.744 1.00 94.94 93 GLU A C 1
ATOM 736 O O . GLU A 1 93 ? 7.327 2.558 6.686 1.00 94.94 93 GLU A O 1
ATOM 741 N N . LEU A 1 94 ? 8.230 3.210 4.743 1.00 95.44 94 LEU A N 1
ATOM 742 C CA . LEU A 1 94 ? 7.567 4.508 4.760 1.00 95.44 94 LEU A CA 1
ATOM 743 C C . LEU A 1 94 ? 6.040 4.394 4.625 1.00 95.44 94 LEU A C 1
ATOM 745 O O . LEU A 1 94 ? 5.311 5.138 5.281 1.00 95.44 94 LEU A O 1
ATOM 749 N N . ALA A 1 95 ? 5.529 3.478 3.801 1.00 97.50 95 ALA A N 1
ATOM 750 C CA . ALA A 1 95 ? 4.090 3.247 3.712 1.00 97.50 95 ALA A CA 1
ATOM 751 C C . ALA A 1 95 ? 3.546 2.563 4.979 1.00 97.50 95 ALA A C 1
ATOM 753 O O . ALA A 1 95 ? 2.480 2.936 5.469 1.00 97.50 95 ALA A O 1
ATOM 754 N N . TYR A 1 96 ? 4.300 1.617 5.545 1.00 97.19 96 TYR A N 1
ATOM 755 C CA . TYR A 1 96 ? 3.937 0.880 6.752 1.00 97.19 96 TYR A CA 1
ATOM 756 C C . TYR A 1 96 ? 3.807 1.809 7.962 1.00 97.19 96 TYR A C 1
ATOM 758 O O . TYR A 1 96 ? 2.773 1.823 8.630 1.00 97.19 96 TYR A O 1
ATOM 766 N N . SER A 1 97 ? 4.803 2.669 8.190 1.00 96.06 97 SER A N 1
ATOM 767 C CA . SER A 1 97 ? 4.784 3.649 9.286 1.00 96.06 97 SER A CA 1
ATOM 768 C C . SER A 1 97 ? 3.592 4.612 9.207 1.00 96.06 97 SER A C 1
ATOM 770 O O . SER A 1 97 ? 2.991 4.948 10.230 1.00 96.06 97 SER A O 1
ATOM 772 N N . ARG A 1 98 ? 3.186 5.016 7.995 1.00 97.31 98 ARG A N 1
ATOM 773 C CA . ARG A 1 98 ? 1.983 5.839 7.771 1.00 97.31 98 ARG A CA 1
ATOM 774 C C . ARG A 1 98 ? 0.687 5.064 7.983 1.00 97.31 98 ARG A C 1
ATOM 776 O O . ARG A 1 98 ? -0.300 5.652 8.419 1.00 97.31 98 ARG A O 1
ATOM 783 N N . PHE A 1 99 ? 0.680 3.771 7.667 1.00 97.31 99 PHE A N 1
ATOM 784 C CA . PHE A 1 99 ? -0.479 2.896 7.823 1.00 97.31 99 PHE A CA 1
ATOM 785 C C . PHE A 1 99 ? -0.725 2.491 9.280 1.00 97.31 99 PHE A C 1
ATOM 787 O O . PHE A 1 99 ? -1.874 2.343 9.687 1.00 97.31 99 PHE A O 1
ATOM 794 N N . MET A 1 100 ? 0.333 2.379 10.085 1.00 95.50 100 MET A N 1
ATOM 795 C CA . MET A 1 100 ? 0.280 1.837 11.442 1.00 95.50 100 MET A CA 1
ATOM 796 C C . MET A 1 100 ? -0.717 2.566 12.357 1.00 95.50 100 MET A C 1
ATOM 798 O O . MET A 1 100 ? -1.632 1.945 12.894 1.00 95.50 100 MET A O 1
ATOM 802 N N . ALA A 1 101 ? -0.588 3.888 12.504 1.00 94.56 101 ALA A N 1
ATOM 803 C CA . ALA A 1 101 ? -1.453 4.668 13.393 1.00 94.56 101 ALA A CA 1
ATOM 804 C C . ALA A 1 101 ? -2.953 4.610 13.016 1.00 94.56 101 ALA A C 1
ATOM 806 O O . ALA A 1 101 ? -3.775 4.342 13.898 1.00 94.56 101 ALA A O 1
ATOM 807 N N . PRO A 1 102 ? -3.363 4.836 11.750 1.00 95.81 102 PRO A N 1
ATOM 808 C CA . PRO A 1 102 ? -4.771 4.713 11.385 1.00 95.81 102 PRO A CA 1
ATOM 809 C C . PRO A 1 102 ? -5.286 3.265 11.439 1.00 95.81 102 PRO A C 1
ATOM 811 O O . PRO A 1 102 ? -6.444 3.065 11.803 1.00 95.81 102 PRO A O 1
ATOM 814 N N . ALA A 1 103 ? -4.448 2.260 11.160 1.00 95.25 103 ALA A N 1
ATOM 815 C CA . ALA A 1 103 ? -4.818 0.850 11.293 1.00 95.25 103 ALA A CA 1
ATOM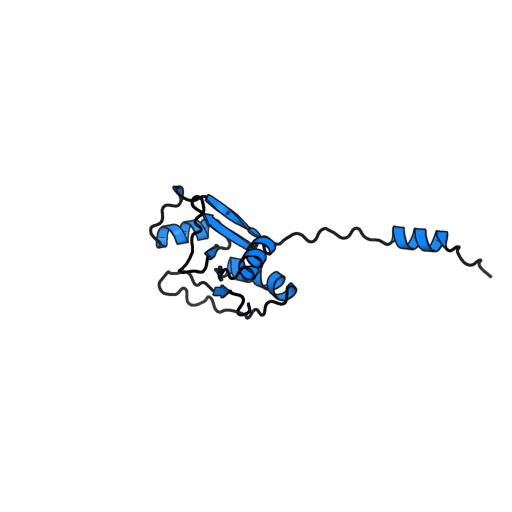 816 C C . ALA A 1 103 ? -5.108 0.466 12.753 1.00 95.25 103 ALA A C 1
ATOM 818 O O . ALA A 1 103 ? -6.167 -0.095 13.040 1.00 95.25 103 ALA A O 1
ATOM 819 N N . GLN A 1 104 ? -4.243 0.869 13.689 1.00 95.00 104 GLN A N 1
ATOM 820 C CA . GLN A 1 104 ? -4.460 0.680 15.128 1.00 95.00 104 GLN A CA 1
ATOM 821 C C . GLN A 1 104 ? -5.729 1.392 15.612 1.00 95.00 104 GLN A C 1
ATOM 823 O O . GLN A 1 104 ? -6.522 0.818 16.357 1.00 95.00 104 GLN A O 1
ATOM 828 N N . ALA A 1 105 ? -5.978 2.622 15.145 1.00 93.81 105 ALA A N 1
ATOM 829 C CA . ALA A 1 105 ? -7.209 3.352 15.457 1.00 93.81 105 ALA A CA 1
ATOM 830 C C . ALA A 1 105 ? -8.475 2.657 14.918 1.00 93.81 105 ALA A C 1
ATOM 832 O O . ALA A 1 105 ? -9.562 2.847 15.466 1.00 93.81 105 ALA A O 1
ATOM 833 N N . ALA A 1 106 ? -8.340 1.849 13.865 1.00 91.88 106 ALA A N 1
ATOM 834 C CA . ALA A 1 106 ? -9.406 1.029 13.300 1.00 91.88 106 ALA A CA 1
ATOM 835 C C . ALA A 1 106 ? -9.516 -0.374 13.927 1.00 91.88 106 ALA A C 1
ATOM 837 O O . ALA A 1 106 ? -10.377 -1.147 13.510 1.00 91.88 106 ALA A O 1
ATOM 838 N N . GLY A 1 107 ? -8.686 -0.697 14.926 1.00 92.81 107 GLY A N 1
ATOM 839 C CA . GLY A 1 107 ? -8.704 -1.981 15.628 1.00 92.81 107 GLY A CA 1
ATOM 840 C C . GLY A 1 107 ? -7.916 -3.099 14.943 1.00 92.81 107 GLY A C 1
ATOM 841 O O . GLY A 1 107 ? -8.037 -4.249 15.353 1.00 92.81 107 GLY A O 1
ATOM 842 N N . ILE A 1 108 ? -7.112 -2.783 13.924 1.00 92.12 108 ILE A N 1
ATOM 843 C CA . ILE A 1 108 ? -6.198 -3.744 13.303 1.00 92.12 108 ILE A CA 1
ATOM 844 C C . ILE A 1 108 ? -4.980 -3.889 14.220 1.00 92.12 108 ILE A C 1
ATOM 846 O O . ILE A 1 108 ? -4.371 -2.890 14.613 1.00 92.12 108 ILE A O 1
ATOM 850 N N . GLN A 1 109 ? -4.636 -5.126 14.581 1.00 90.44 109 GLN A N 1
ATOM 851 C CA . GLN A 1 109 ? -3.423 -5.406 15.345 1.00 90.44 109 GLN A CA 1
ATOM 852 C C . GLN A 1 109 ? -2.204 -5.171 14.451 1.00 90.44 109 GLN A C 1
ATOM 854 O O . GLN A 1 109 ? -2.084 -5.771 13.388 1.00 90.44 109 GLN A O 1
ATOM 859 N N . MET A 1 110 ? -1.327 -4.268 14.882 1.00 91.62 110 MET A N 1
ATOM 860 C CA . MET A 1 110 ? -0.106 -3.900 14.171 1.00 91.62 110 MET A CA 1
ATOM 861 C C . MET A 1 110 ? 1.068 -4.035 15.131 1.00 91.62 110 MET A C 1
ATOM 863 O O . MET A 1 110 ? 0.971 -3.589 16.277 1.00 91.62 110 MET A O 1
ATOM 867 N N . GLU A 1 111 ? 2.173 -4.584 14.644 1.00 91.56 111 GLU A N 1
ATOM 868 C CA . GLU A 1 111 ? 3.416 -4.739 15.401 1.00 91.56 111 GLU A CA 1
ATOM 869 C C . GLU A 1 111 ? 4.527 -3.890 14.781 1.00 91.56 111 GLU A C 1
ATOM 871 O O . GLU A 1 111 ? 4.477 -3.548 13.597 1.00 91.56 111 GLU A O 1
ATOM 876 N N . GLU A 1 112 ? 5.539 -3.535 15.565 1.00 90.62 112 GLU A N 1
ATOM 877 C CA . GLU A 1 112 ? 6.759 -2.962 14.997 1.00 90.62 112 GLU A CA 1
ATOM 878 C C . GLU A 1 112 ? 7.455 -4.010 14.122 1.00 90.62 112 GLU A C 1
ATOM 880 O O . GLU A 1 112 ? 7.417 -5.204 14.414 1.00 90.62 112 GLU A O 1
ATOM 885 N N . GLN A 1 113 ? 8.049 -3.562 13.020 1.00 91.81 113 GLN A N 1
ATOM 886 C CA . GLN A 1 113 ? 8.677 -4.431 12.028 1.00 91.81 113 GLN A CA 1
ATOM 887 C C . GLN A 1 113 ? 10.119 -3.988 11.819 1.00 91.81 113 GLN A C 1
ATOM 889 O O . GLN A 1 113 ? 10.416 -2.791 11.859 1.00 91.81 113 GLN A O 1
ATOM 894 N N . ASP A 1 114 ? 11.005 -4.955 11.602 1.00 88.38 114 ASP A N 1
ATOM 895 C CA . ASP A 1 114 ? 12.413 -4.704 11.319 1.00 88.38 114 ASP A CA 1
ATOM 896 C C . ASP A 1 114 ? 12.646 -4.659 9.803 1.00 88.38 114 ASP A C 1
ATOM 898 O O . ASP A 1 114 ? 12.528 -5.669 9.113 1.00 88.38 114 ASP A O 1
ATOM 902 N N . PHE A 1 115 ? 12.987 -3.476 9.292 1.00 89.25 115 PHE A N 1
ATOM 903 C CA . PHE A 1 115 ? 13.290 -3.239 7.876 1.00 89.25 115 PHE A CA 1
ATOM 904 C C . PHE A 1 115 ? 14.802 -3.262 7.578 1.00 89.25 115 PHE A C 1
ATOM 906 O O . PHE A 1 115 ? 15.214 -2.886 6.480 1.00 89.25 115 PHE A O 1
ATOM 913 N N . SER A 1 116 ? 15.645 -3.668 8.539 1.00 88.00 116 SER A N 1
ATOM 914 C CA . SER A 1 116 ? 17.107 -3.656 8.388 1.00 88.00 116 SER A CA 1
ATOM 915 C C . SER A 1 116 ? 17.635 -4.654 7.351 1.00 88.00 116 SER A C 1
ATOM 917 O O . SER A 1 116 ? 18.682 -4.400 6.752 1.00 88.00 116 SER A O 1
ATOM 919 N N . ASP A 1 117 ? 16.906 -5.746 7.098 1.00 83.75 117 ASP A N 1
ATOM 920 C CA . ASP A 1 117 ? 17.190 -6.686 6.013 1.00 83.75 117 ASP A CA 1
ATOM 921 C C . ASP A 1 117 ? 16.298 -6.391 4.792 1.00 83.75 117 ASP A C 1
ATOM 923 O O . ASP A 1 117 ? 15.103 -6.713 4.804 1.00 83.75 117 ASP A O 1
ATOM 927 N N . PRO A 1 118 ? 16.853 -5.813 3.710 1.00 74.81 118 PRO A N 1
ATOM 928 C CA . PRO A 1 118 ? 16.106 -5.510 2.495 1.00 74.81 118 PRO A CA 1
ATOM 929 C C . PRO A 1 118 ? 15.730 -6.760 1.679 1.00 74.81 118 PRO A C 1
ATOM 931 O O . PRO A 1 118 ? 15.018 -6.645 0.677 1.00 74.81 118 PRO A O 1
ATOM 934 N N . GLY A 1 119 ? 16.207 -7.946 2.065 1.00 73.88 119 GLY A N 1
ATOM 935 C CA . GLY A 1 119 ? 15.946 -9.194 1.364 1.00 73.88 119 GLY A CA 1
ATOM 936 C C . GLY A 1 119 ? 16.557 -9.251 -0.047 1.00 73.88 119 GLY A C 1
ATOM 937 O O . GLY A 1 119 ? 17.266 -8.342 -0.492 1.00 73.88 119 GLY A O 1
ATOM 938 N N . PRO A 1 120 ? 16.279 -10.328 -0.806 1.00 69.81 120 PRO A N 1
ATOM 939 C CA . PRO A 1 120 ? 16.902 -10.580 -2.110 1.00 69.81 120 PRO A CA 1
ATOM 940 C C . PRO A 1 120 ? 16.502 -9.570 -3.196 1.00 69.81 120 PRO A C 1
ATOM 942 O O . PRO A 1 120 ? 17.216 -9.410 -4.183 1.00 69.81 120 PRO A O 1
ATOM 945 N N . THR A 1 121 ? 15.375 -8.879 -3.025 1.00 66.75 121 THR A N 1
ATOM 946 C CA . THR A 1 121 ? 14.871 -7.856 -3.953 1.00 66.75 121 THR A CA 1
ATOM 947 C C . THR A 1 121 ? 15.372 -6.449 -3.631 1.00 66.75 121 THR A C 1
ATOM 949 O O . THR A 1 121 ? 15.037 -5.510 -4.351 1.00 66.75 121 THR A O 1
ATOM 952 N N . GLY A 1 122 ? 16.154 -6.279 -2.559 1.00 75.50 122 GLY A N 1
ATOM 953 C CA . GLY A 1 122 ? 16.666 -4.977 -2.131 1.00 75.50 122 GLY A CA 1
ATOM 954 C C . GLY A 1 122 ? 15.609 -4.054 -1.513 1.00 75.50 122 GLY A C 1
ATOM 955 O O . GLY A 1 122 ? 15.908 -2.893 -1.243 1.00 75.50 122 GLY A O 1
ATOM 956 N N . ILE A 1 123 ? 14.386 -4.548 -1.296 1.00 78.94 123 ILE A N 1
ATOM 957 C CA . ILE A 1 123 ? 13.291 -3.828 -0.643 1.00 78.94 123 ILE A CA 1
ATOM 958 C C . ILE A 1 123 ? 12.529 -4.816 0.239 1.00 78.94 123 ILE A C 1
ATOM 960 O O . ILE A 1 123 ? 11.981 -5.798 -0.267 1.00 78.94 123 ILE A O 1
ATOM 964 N N . HIS A 1 124 ? 12.471 -4.511 1.534 1.00 87.81 124 HIS A N 1
ATOM 965 C CA . HIS A 1 124 ? 11.668 -5.238 2.508 1.00 87.81 124 HIS A CA 1
ATOM 966 C C . HIS A 1 124 ? 10.207 -4.779 2.448 1.00 87.81 124 HIS A C 1
ATOM 968 O O . HIS A 1 124 ? 9.924 -3.575 2.445 1.00 87.81 124 HIS A O 1
ATOM 974 N N . PHE A 1 125 ? 9.281 -5.738 2.441 1.00 91.19 125 PHE A N 1
ATOM 975 C CA . PHE A 1 125 ? 7.847 -5.478 2.472 1.00 91.19 125 PHE A CA 1
ATOM 976 C C . PHE A 1 125 ? 7.182 -6.221 3.623 1.00 91.19 125 PHE A C 1
ATOM 978 O O . PHE A 1 125 ? 7.413 -7.410 3.821 1.00 91.19 125 PHE A O 1
ATOM 985 N N . VAL A 1 126 ? 6.282 -5.529 4.315 1.00 93.50 126 VAL A N 1
ATOM 986 C CA . VAL A 1 126 ? 5.404 -6.125 5.323 1.00 93.50 126 VAL A CA 1
ATOM 987 C C . VAL A 1 126 ? 4.056 -6.413 4.683 1.00 93.50 126 VAL A C 1
ATOM 989 O O . VAL A 1 126 ? 3.396 -5.498 4.184 1.00 93.50 126 VAL A O 1
ATOM 992 N N . ARG A 1 127 ? 3.644 -7.681 4.700 1.00 94.38 127 ARG A N 1
ATOM 993 C CA . ARG A 1 127 ? 2.322 -8.112 4.239 1.00 94.38 127 ARG A CA 1
ATOM 994 C C . ARG A 1 127 ? 1.293 -7.917 5.349 1.00 94.38 127 ARG A C 1
ATOM 996 O O . ARG A 1 127 ? 1.508 -8.365 6.469 1.00 94.38 127 ARG A O 1
ATOM 1003 N N . ILE A 1 128 ? 0.158 -7.314 5.010 1.00 95.00 128 ILE A N 1
ATOM 1004 C CA . ILE A 1 128 ? -1.018 -7.203 5.876 1.00 95.00 128 ILE A CA 1
ATOM 1005 C C . ILE A 1 128 ? -2.240 -7.748 5.138 1.00 95.00 128 ILE A C 1
ATOM 1007 O O . ILE A 1 128 ? -2.515 -7.372 3.997 1.00 95.00 128 ILE A O 1
ATOM 1011 N N . GLU A 1 129 ? -2.989 -8.601 5.827 1.00 94.44 129 GLU A N 1
ATOM 1012 C CA . GLU A 1 129 ? -4.283 -9.145 5.423 1.00 94.44 129 GLU A CA 1
ATOM 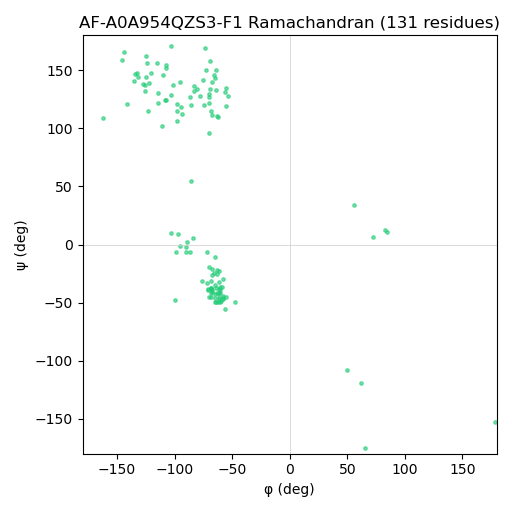1013 C C . GLU A 1 129 ? -5.161 -9.328 6.668 1.00 94.44 129 GLU A C 1
ATOM 1015 O O . GLU A 1 129 ? -4.652 -9.382 7.789 1.00 94.44 129 GLU A O 1
ATOM 1020 N N . LEU A 1 130 ? -6.482 -9.387 6.495 1.00 91.44 130 LEU A N 1
ATOM 1021 C CA . LEU A 1 130 ? -7.401 -9.682 7.595 1.00 91.44 130 LEU A CA 1
ATOM 1022 C C . LEU A 1 130 ? -7.762 -11.166 7.546 1.00 91.44 130 LEU A C 1
ATOM 1024 O O . LEU A 1 130 ? -8.395 -11.620 6.595 1.00 91.44 130 LEU A O 1
ATOM 1028 N N . LEU A 1 131 ? -7.348 -11.907 8.571 1.00 77.88 131 LEU A N 1
ATOM 1029 C CA . LEU A 1 131 ? -7.569 -13.346 8.704 1.00 77.88 131 LEU A CA 1
ATOM 1030 C C . LEU A 1 131 ? -8.931 -13.643 9.346 1.00 77.88 131 LEU A C 1
ATOM 1032 O O . LEU A 1 131 ? -8.957 -14.311 10.361 1.00 77.88 131 LEU A O 1
ATOM 1036 N N . ASP A 1 132 ? -10.041 -13.126 8.814 1.00 61.47 132 ASP A N 1
ATOM 1037 C CA . ASP A 1 132 ? -11.391 -13.498 9.278 1.00 61.47 132 ASP A CA 1
ATOM 1038 C C . ASP A 1 132 ? -12.464 -13.114 8.236 1.00 61.47 132 ASP A C 1
ATOM 1040 O O . ASP A 1 132 ? -12.783 -11.931 8.075 1.00 61.47 132 ASP A O 1
ATOM 1044 N N . PHE A 1 133 ? -13.049 -14.118 7.566 1.00 51.03 133 PHE A N 1
ATOM 1045 C CA . PHE A 1 133 ? -14.362 -14.053 6.900 1.00 51.03 133 PHE A CA 1
ATOM 1046 C C . PHE A 1 133 ? -15.147 -15.340 7.147 1.00 51.03 133 PHE A C 1
ATOM 1048 O O . PHE A 1 133 ? -14.568 -16.430 6.935 1.00 51.03 133 PHE A O 1
#

Foldseek 3Di:
DDDDDDPVVVVVVVVVPPDPPDPPDFFWQAKWKDAPPDTPADVQAGEGERYPVVNCVLCVLVVHDSVRIDIDIDTLVRVVVCLVVFGKHKYFPRSLVSNPVVCVVVVHDDDDDDFVDCPPSNTDIDMDHDPDD

Radius of gyration: 21.96 Å; Cα contacts (8 Å, |Δi|>4): 174; chains: 1; bounding box: 51×50×63 Å

Secondary structure (DSSP, 8-state):
-PPPPPHHHHHHHHHHT----------EEEEEEEETTEE-EETTEEEEBSSHHHHHHHHHHTT--GGGSEEEEEEHHHHHHHHTTT-EEEE-HHHHHHHHHHHHHTT--------S--TTTT---EEE-----

Nearest PDB structures (foldseek):
  4ev1-assembly1_A  TM=5.028E-01  e=5.814E+00  Anabaena sp.

Sequence (133 aa):
MAPRPSKQDLRKRLLKRRRPVRPVQDPSIGYFARQDMEVLCDGDACVITGSVEEMKSLMRIRLVEPSDYIIRGTTFSEIHGGLKRGGAYCFNELAYSRFMAPAQAAGIQMEEQDFSDPGPTGIHFVRIELLDF

Mean predicted aligned error: 9.4 Å

pLDDT: mean 86.87, std 12.1, range [51.03, 98.12]

Solvent-accessible surface area (backbone atoms only — not comparable to full-atom values): 7900 Å² total; per-residue (Å²): 135,82,82,81,80,51,74,66,57,52,50,53,51,54,59,74,62,59,70,80,78,71,79,83,74,75,50,73,28,26,25,35,41,28,42,95,92,46,62,52,50,62,89,83,20,38,40,31,20,54,38,70,66,54,44,52,49,51,30,56,76,69,74,41,68,65,87,71,38,52,77,41,78,42,35,48,65,61,51,51,53,38,30,77,71,68,37,33,34,26,22,24,68,60,13,39,65,52,40,45,62,61,37,46,75,70,71,45,91,78,75,93,79,84,68,88,61,28,62,97,79,69,59,39,64,51,77,49,65,59,96,77,134